Protein AF-A0A0Q6WAR6-F1 (afdb_monomer_lite)

pLDDT: mean 81.72, std 18.24, range [36.97, 97.69]

Radius of gyration: 19.64 Å; chains: 1; bounding box: 70×50×46 Å

Sequence (162 aa):
MLSAALGWSSAAVAQVQEPIAFIGHGAMFDEAGNLIQATPAFIEKAQIYYLENLSARLQPAQKRLFDTERARYLDTSKRPRDEGGQAGNKQDTLIINAALIDWLIKEIPLADAGDLQGKNNLIKAKLRYRVFPPEIGAPYAAPKELLNLLRYQSPPPDARKN

Foldseek 3Di:
DDDDDDDPPDPPPPPPAQLFPADDPLFTADPVRDTDDPALVSLVVNLVVLLVVLLVPDDPVVNVVLVVLVCLLPPCVLAPCPPVHPLLVSLLVSLSSLLSSVLSLVVDDDPCSVRSVVVSVSSNVCSLARSGDDGGRHGDDGDPSSVVSSVPSDPDPPPPDD

Structure (mmCIF, N/CA/C/O backbone):
data_AF-A0A0Q6WAR6-F1
#
_entry.id   AF-A0A0Q6WAR6-F1
#
loop_
_atom_site.group_PDB
_atom_site.id
_atom_site.type_symbol
_atom_site.label_atom_id
_atom_site.label_alt_id
_atom_site.label_comp_id
_atom_site.label_asym_id
_atom_site.label_entity_id
_atom_site.label_seq_id
_atom_site.pdbx_PDB_ins_code
_atom_site.Cartn_x
_atom_site.Cartn_y
_atom_site.Cartn_z
_atom_site.occupancy
_atom_site.B_iso_or_equiv
_atom_site.auth_seq_id
_atom_site.auth_comp_id
_atom_site.auth_asym_id
_atom_site.auth_atom_id
_atom_site.pdbx_PDB_model_num
ATOM 1 N N . MET A 1 1 ? -49.038 33.323 -16.711 1.00 39.25 1 MET A N 1
ATOM 2 C CA . MET A 1 1 ? -48.391 32.594 -15.601 1.00 39.25 1 MET A CA 1
ATOM 3 C C . MET A 1 1 ? -47.839 31.298 -16.175 1.00 39.25 1 MET A C 1
ATOM 5 O O . MET A 1 1 ? -48.629 30.421 -16.484 1.00 39.25 1 MET A O 1
ATOM 9 N N . LEU A 1 2 ? -46.531 31.220 -16.440 1.00 39.25 2 LEU A N 1
ATOM 10 C CA . LEU A 1 2 ? -45.870 29.988 -16.886 1.00 39.25 2 LEU A CA 1
ATOM 11 C C . LEU A 1 2 ? -44.948 29.505 -15.764 1.00 39.25 2 LEU A C 1
ATOM 13 O O . LEU A 1 2 ? -44.012 30.208 -15.391 1.00 39.25 2 LEU A O 1
ATOM 17 N N . SER A 1 3 ? -45.243 28.321 -15.233 1.00 43.88 3 SER A N 1
ATOM 18 C CA . SER A 1 3 ? -44.397 27.603 -14.282 1.00 43.88 3 SER A CA 1
ATOM 19 C C . SER A 1 3 ? -43.276 26.896 -15.039 1.00 43.88 3 SER A C 1
ATOM 21 O O . SER A 1 3 ? -43.540 26.022 -15.862 1.00 43.88 3 SER A O 1
ATOM 23 N N . ALA A 1 4 ? -42.027 27.259 -14.753 1.00 45.94 4 ALA A N 1
ATOM 24 C CA . ALA A 1 4 ? -40.860 26.494 -15.169 1.00 45.94 4 ALA A CA 1
ATOM 25 C C . ALA A 1 4 ? -40.580 25.413 -14.114 1.00 45.94 4 ALA A C 1
ATOM 27 O O . ALA A 1 4 ? -40.269 25.723 -12.964 1.00 45.94 4 ALA A O 1
ATOM 28 N N . ALA A 1 5 ? -40.719 24.146 -14.500 1.00 46.59 5 ALA A N 1
ATOM 29 C CA . ALA A 1 5 ? -40.288 23.015 -13.692 1.00 46.59 5 ALA A CA 1
ATOM 30 C C . ALA A 1 5 ? -38.756 22.920 -13.749 1.00 46.59 5 ALA A C 1
ATOM 32 O O . ALA A 1 5 ? -38.173 22.647 -14.797 1.00 46.59 5 ALA A O 1
ATOM 33 N N . LEU A 1 6 ? -38.108 23.173 -12.614 1.00 52.84 6 LEU A N 1
ATOM 34 C CA . LEU A 1 6 ? -36.689 22.912 -12.405 1.00 52.84 6 LEU A CA 1
ATOM 35 C C . LEU A 1 6 ? -36.480 21.395 -12.350 1.00 52.84 6 LEU A C 1
ATOM 37 O O . LEU A 1 6 ? -36.813 20.746 -11.361 1.00 52.84 6 LEU A O 1
ATOM 41 N N . GLY A 1 7 ? -35.943 20.830 -13.429 1.00 43.12 7 GLY A N 1
ATOM 42 C CA . GLY A 1 7 ? -35.425 19.468 -13.436 1.00 43.12 7 GLY A CA 1
ATOM 43 C C . GLY A 1 7 ? -34.142 19.407 -12.615 1.00 43.12 7 GLY A C 1
ATOM 44 O O . GLY A 1 7 ? -33.087 19.850 -13.068 1.00 43.12 7 GLY A O 1
ATOM 45 N N . TRP A 1 8 ? -34.219 18.863 -11.404 1.00 55.38 8 TRP A N 1
ATOM 46 C CA . TRP A 1 8 ? -33.030 18.476 -10.654 1.00 55.38 8 TRP A CA 1
ATOM 47 C C . TRP A 1 8 ? -32.371 17.288 -11.355 1.00 55.38 8 TRP A C 1
ATOM 49 O O . TRP A 1 8 ? -32.832 16.155 -11.262 1.00 55.38 8 TRP A O 1
ATOM 59 N N . SER A 1 9 ? -31.283 17.554 -12.077 1.00 48.22 9 SER A N 1
ATOM 60 C CA . SER A 1 9 ? -30.358 16.506 -12.497 1.00 48.22 9 SER A CA 1
ATOM 61 C C . SER A 1 9 ? -29.573 16.059 -11.267 1.00 48.22 9 SER A C 1
ATOM 63 O O . SER A 1 9 ? -28.637 16.732 -10.839 1.00 48.22 9 SER A O 1
ATOM 65 N N . SER A 1 10 ? -29.977 14.943 -10.665 1.00 53.84 10 SER A N 1
ATOM 66 C CA . SER A 1 10 ? -29.160 14.247 -9.676 1.00 53.84 10 SER A CA 1
ATOM 67 C C . SER A 1 10 ? -27.902 13.738 -10.377 1.00 53.84 10 SER A C 1
ATOM 69 O O . SER A 1 10 ? -27.958 12.783 -11.148 1.00 53.84 10 SER A O 1
ATOM 71 N N . ALA A 1 11 ? -26.763 14.388 -10.136 1.00 47.97 11 ALA A N 1
ATOM 72 C CA . ALA A 1 11 ? -25.468 13.833 -10.494 1.00 47.97 11 ALA A CA 1
ATOM 73 C C . ALA A 1 11 ? -25.308 12.507 -9.737 1.00 47.97 11 ALA A C 1
ATOM 75 O O . ALA A 1 11 ? -25.196 12.493 -8.511 1.00 47.97 11 ALA A O 1
ATOM 76 N N . ALA A 1 12 ? -25.361 11.391 -10.465 1.00 45.19 12 ALA A N 1
ATOM 77 C CA . ALA A 1 12 ? -25.032 10.086 -9.924 1.00 45.19 12 ALA A CA 1
ATOM 78 C C . ALA A 1 12 ? -23.585 10.141 -9.422 1.00 45.19 12 ALA A C 1
ATOM 80 O O . ALA A 1 12 ? -22.652 10.338 -10.200 1.00 45.19 12 ALA A O 1
ATOM 81 N N . VAL A 1 13 ? -23.405 10.014 -8.108 1.00 44.84 13 VAL A N 1
ATOM 82 C CA . VAL A 1 13 ? -22.090 9.796 -7.514 1.00 44.84 13 VAL A CA 1
ATOM 83 C C . VAL A 1 13 ? -21.594 8.479 -8.097 1.00 44.84 13 VAL A C 1
ATOM 85 O O . VAL A 1 13 ? -22.163 7.429 -7.800 1.00 44.84 13 VAL A O 1
ATOM 88 N N . ALA A 1 14 ? -20.599 8.535 -8.983 1.00 47.84 14 ALA A N 1
ATOM 89 C CA . ALA A 1 14 ? -19.946 7.338 -9.488 1.00 47.84 14 ALA A CA 1
ATOM 90 C C . ALA A 1 14 ? -19.463 6.543 -8.271 1.00 47.84 14 ALA A C 1
ATOM 92 O O . ALA A 1 14 ? -18.603 7.016 -7.526 1.00 47.84 14 ALA A O 1
ATOM 93 N N . GLN A 1 15 ? -20.069 5.380 -8.024 1.00 53.84 15 GLN A N 1
ATOM 94 C CA . GLN A 1 15 ? -19.563 4.464 -7.015 1.00 53.84 15 GLN A CA 1
ATOM 95 C C . GLN A 1 15 ? -18.127 4.148 -7.416 1.00 53.84 15 GLN A C 1
ATOM 97 O O . GLN A 1 15 ? -17.882 3.632 -8.506 1.00 53.84 15 GLN A O 1
ATOM 102 N N . VAL A 1 16 ? -17.171 4.557 -6.582 1.00 64.44 16 VAL A N 1
ATOM 103 C CA . VAL A 1 16 ? -15.761 4.277 -6.831 1.00 64.44 16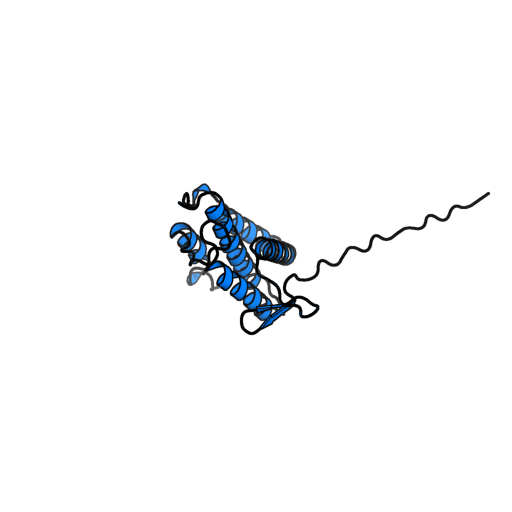 VAL A CA 1
ATOM 104 C C . VAL A 1 16 ? -15.600 2.771 -6.649 1.00 64.44 16 VAL A C 1
ATOM 106 O O . VAL A 1 16 ? -15.595 2.288 -5.522 1.00 64.44 16 VAL A O 1
ATOM 109 N N . GLN A 1 17 ? -15.577 2.040 -7.762 1.00 84.69 17 GLN A N 1
ATOM 1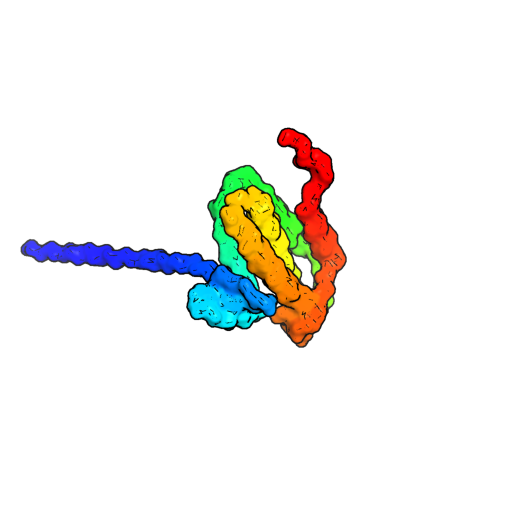10 C CA . GLN A 1 17 ? -15.416 0.587 -7.782 1.00 84.69 17 GLN A CA 1
ATOM 111 C C . GLN A 1 17 ? -14.042 0.189 -7.249 1.00 84.69 17 GLN A C 1
ATOM 113 O O . GLN A 1 17 ? -13.062 0.934 -7.381 1.00 84.69 17 GLN A O 1
ATOM 118 N N . GLU A 1 18 ? -13.977 -1.002 -6.655 1.00 91.50 18 GLU A N 1
ATOM 119 C CA . GLU A 1 18 ? -12.724 -1.549 -6.160 1.00 91.50 18 GLU A CA 1
ATOM 120 C C . GLU A 1 18 ? -11.752 -1.775 -7.334 1.00 91.50 18 GLU A C 1
ATOM 122 O O . GLU A 1 18 ? -12.115 -2.386 -8.338 1.00 91.50 18 GLU A O 1
ATOM 127 N N . PRO A 1 19 ? -10.497 -1.301 -7.244 1.00 94.81 19 PRO A N 1
ATOM 128 C CA . PRO A 1 19 ? -9.554 -1.344 -8.359 1.00 94.81 19 PRO A CA 1
ATOM 129 C C . PRO A 1 19 ? -9.065 -2.760 -8.688 1.00 94.81 19 PRO A C 1
ATOM 131 O O . PRO A 1 19 ? -8.548 -2.972 -9.780 1.00 94.81 19 PRO A O 1
ATOM 134 N N . ILE A 1 20 ? -9.169 -3.708 -7.751 1.00 96.88 20 ILE A N 1
ATOM 135 C CA . ILE A 1 20 ? -8.854 -5.126 -7.957 1.00 96.88 20 ILE A CA 1
ATOM 136 C C . ILE A 1 20 ? -10.051 -5.913 -7.437 1.00 96.88 20 ILE A C 1
ATOM 138 O O . ILE A 1 20 ? -10.221 -6.018 -6.228 1.00 96.88 20 ILE A O 1
ATOM 142 N N . ALA A 1 21 ? -10.854 -6.485 -8.327 1.00 95.25 21 ALA A N 1
ATOM 143 C CA . ALA A 1 21 ? -12.031 -7.245 -7.923 1.00 95.25 21 ALA A CA 1
ATOM 144 C C . ALA A 1 21 ? -11.626 -8.592 -7.311 1.00 95.25 21 ALA A C 1
ATOM 146 O O . ALA A 1 21 ? -12.095 -8.963 -6.238 1.00 95.25 21 ALA A O 1
ATOM 147 N N . PHE A 1 22 ? -10.697 -9.301 -7.956 1.00 94.69 22 PHE A N 1
ATOM 148 C CA . PHE A 1 22 ? -10.194 -10.587 -7.478 1.00 94.69 22 PHE A CA 1
ATOM 149 C C . PHE A 1 22 ? -8.757 -10.853 -7.937 1.00 94.69 22 PHE A C 1
ATOM 151 O O . PHE A 1 22 ? -8.216 -10.203 -8.838 1.00 94.69 22 PHE A O 1
ATOM 158 N N . ILE A 1 23 ? -8.125 -11.830 -7.288 1.00 96.81 23 ILE A N 1
ATOM 159 C CA . ILE A 1 23 ? -6.775 -12.297 -7.605 1.00 96.81 23 ILE A CA 1
ATOM 160 C C . ILE A 1 23 ? -6.776 -13.796 -7.908 1.00 96.81 23 ILE A C 1
ATOM 162 O O . ILE A 1 23 ? -7.553 -14.559 -7.340 1.00 96.81 23 ILE A O 1
ATOM 166 N N . GLY A 1 24 ? -5.870 -14.237 -8.778 1.00 92.62 24 GLY A N 1
ATOM 167 C CA . GLY A 1 24 ? -5.714 -15.654 -9.111 1.00 92.62 24 GLY A CA 1
ATOM 168 C C . GLY A 1 24 ? -4.390 -15.926 -9.814 1.00 92.62 24 GLY A C 1
ATOM 169 O O . GLY A 1 24 ? -3.963 -15.123 -10.635 1.00 92.62 24 GLY A O 1
ATOM 170 N N . HIS A 1 25 ? -3.706 -17.025 -9.477 1.00 90.62 25 HIS A N 1
ATOM 171 C CA . HIS A 1 25 ? -2.433 -17.442 -10.099 1.00 90.62 25 HIS A CA 1
ATOM 172 C C . HIS A 1 25 ? -1.353 -16.331 -10.198 1.00 90.62 25 HIS A C 1
ATOM 174 O O . HIS A 1 25 ? -0.552 -16.311 -11.128 1.00 90.62 25 HIS A O 1
ATOM 180 N N . GLY A 1 26 ? -1.321 -15.382 -9.250 1.00 91.19 26 GLY A N 1
ATOM 181 C CA . GLY A 1 26 ? -0.368 -14.256 -9.256 1.00 91.19 26 GLY A CA 1
ATOM 182 C C . GLY A 1 26 ? -0.747 -13.071 -10.163 1.00 91.19 26 GLY A C 1
ATOM 183 O O . GLY A 1 26 ? 0.081 -12.175 -10.394 1.00 91.19 26 GLY A O 1
ATOM 184 N N . ALA A 1 27 ? -1.987 -13.057 -10.649 1.00 95.25 27 ALA A N 1
ATOM 185 C CA . ALA A 1 27 ? -2.599 -12.007 -11.449 1.00 95.25 27 ALA A CA 1
ATOM 186 C C . ALA A 1 27 ? -3.705 -11.259 -10.683 1.00 95.25 27 ALA A C 1
ATOM 188 O O . ALA A 1 27 ? -4.280 -11.779 -9.724 1.00 95.25 27 ALA A O 1
ATOM 189 N N . MET A 1 28 ? -3.967 -10.027 -11.123 1.00 97.12 28 MET A N 1
ATOM 190 C CA . MET A 1 28 ? -5.035 -9.145 -10.645 1.00 97.12 28 MET A CA 1
ATOM 191 C C . MET A 1 28 ? -6.068 -8.994 -11.758 1.00 97.12 28 MET A C 1
ATOM 193 O O . MET A 1 28 ? -5.679 -8.899 -12.925 1.00 97.12 28 MET A O 1
ATOM 197 N N . PHE A 1 29 ? -7.346 -8.938 -11.398 1.00 96.56 29 PHE A N 1
ATOM 198 C CA . PHE A 1 29 ? -8.441 -8.799 -12.350 1.00 96.56 29 PHE A CA 1
ATOM 199 C C . PHE A 1 29 ? -9.406 -7.691 -11.927 1.00 96.56 29 PHE A C 1
ATOM 201 O O . PHE A 1 29 ? -9.582 -7.441 -10.731 1.00 96.56 29 PHE A O 1
ATOM 208 N N . ASP A 1 30 ? -9.998 -7.018 -12.911 1.00 95.38 30 ASP A N 1
ATOM 209 C CA . ASP A 1 30 ? -11.070 -6.042 -12.693 1.00 95.38 30 ASP A CA 1
ATOM 210 C C . ASP A 1 30 ? -12.442 -6.734 -12.558 1.00 95.38 30 ASP A C 1
ATOM 212 O O . ASP A 1 30 ? -12.551 -7.957 -12.669 1.00 95.38 30 ASP A O 1
ATO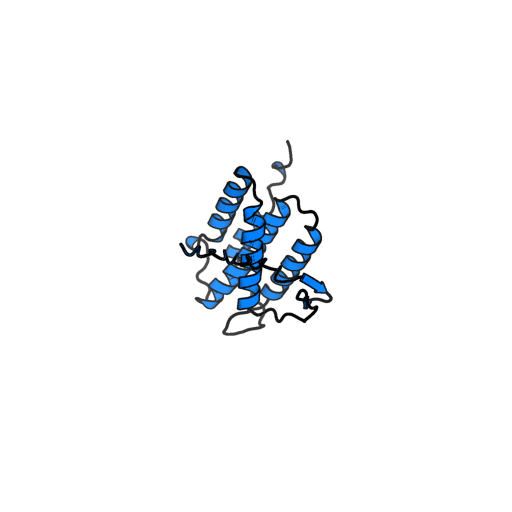M 216 N N . GLU A 1 31 ? -13.505 -5.963 -12.305 1.00 93.69 31 GLU A N 1
ATOM 217 C CA . GLU A 1 31 ? -14.871 -6.500 -12.160 1.00 93.69 31 GLU A CA 1
ATOM 218 C C . GLU A 1 31 ? -15.396 -7.178 -13.436 1.00 93.69 31 GLU A C 1
ATOM 220 O O . GLU A 1 31 ? -16.233 -8.076 -13.362 1.00 93.69 31 GLU A O 1
ATOM 225 N N . ALA A 1 32 ? -14.886 -6.788 -14.607 1.00 94.06 32 ALA A N 1
ATOM 226 C CA . ALA A 1 32 ? -15.224 -7.405 -15.887 1.00 94.06 32 ALA A CA 1
ATOM 227 C C . ALA A 1 32 ? -14.400 -8.678 -16.170 1.00 94.06 32 ALA A C 1
ATOM 229 O O . ALA A 1 32 ? -14.604 -9.333 -17.192 1.00 94.06 32 ALA A O 1
ATOM 230 N N . GLY A 1 33 ? -13.484 -9.048 -15.269 1.00 93.56 33 GLY A N 1
ATOM 231 C CA . GLY A 1 33 ? -12.612 -10.209 -15.392 1.00 93.56 33 GLY A CA 1
ATOM 232 C C . GLY A 1 33 ? -11.419 -10.005 -16.322 1.00 93.56 33 GLY A C 1
ATOM 233 O O . GLY A 1 33 ? -10.751 -10.977 -16.680 1.00 93.56 33 GLY A O 1
ATOM 234 N N . ASN A 1 34 ? -11.113 -8.765 -16.705 1.00 95.50 34 ASN A N 1
ATOM 235 C CA . ASN A 1 34 ? -9.930 -8.477 -17.503 1.00 95.50 34 ASN A CA 1
ATOM 236 C C . ASN A 1 34 ? -8.679 -8.518 -16.635 1.00 95.50 34 ASN A C 1
ATOM 238 O O . ASN A 1 34 ? -8.667 -8.062 -15.490 1.00 95.50 34 ASN A O 1
ATOM 242 N N . LEU A 1 35 ? -7.592 -9.019 -17.219 1.00 96.12 35 LEU A N 1
ATOM 243 C CA . LEU A 1 35 ? -6.285 -8.998 -16.584 1.00 96.12 35 LEU A CA 1
ATOM 244 C C . LEU A 1 35 ? -5.799 -7.554 -16.417 1.00 96.12 35 LEU A C 1
ATOM 246 O O . LEU A 1 35 ? -5.671 -6.810 -17.390 1.00 96.12 35 LEU A O 1
ATOM 250 N N . ILE A 1 36 ? -5.435 -7.190 -15.192 1.00 96.19 36 ILE A N 1
ATOM 251 C CA . ILE A 1 36 ? -4.857 -5.887 -14.882 1.00 96.19 36 ILE A CA 1
ATOM 252 C C . ILE A 1 36 ? -3.334 -5.947 -15.006 1.00 96.19 36 ILE A C 1
ATOM 254 O O . ILE A 1 36 ? -2.654 -6.739 -14.344 1.00 96.19 36 ILE A O 1
ATOM 258 N N . GLN A 1 37 ? -2.771 -5.026 -15.788 1.00 93.31 37 GLN A N 1
ATOM 259 C CA . GLN A 1 37 ? -1.335 -4.772 -15.778 1.00 93.31 37 GLN A CA 1
ATOM 260 C C . GLN A 1 37 ? -0.958 -3.932 -14.549 1.00 93.31 37 GLN A C 1
ATOM 262 O O . GLN A 1 37 ? -1.341 -2.767 -14.434 1.00 93.31 37 GLN A O 1
ATOM 267 N N . ALA A 1 38 ? -0.163 -4.507 -13.643 1.00 91.88 38 ALA A N 1
ATOM 268 C CA . ALA A 1 38 ? 0.289 -3.863 -12.406 1.00 91.88 38 ALA A CA 1
ATOM 269 C C . ALA A 1 38 ? 1.378 -2.798 -12.654 1.00 91.88 38 ALA A C 1
ATOM 271 O O . ALA A 1 38 ? 2.524 -2.936 -12.228 1.00 91.88 38 ALA A O 1
ATOM 272 N N . THR A 1 39 ? 1.027 -1.742 -13.385 1.00 94.12 39 THR A N 1
ATOM 273 C CA . THR A 1 39 ? 1.892 -0.577 -13.607 1.00 94.12 39 THR A CA 1
ATOM 274 C C . THR A 1 39 ? 2.068 0.225 -12.309 1.00 94.12 39 THR A C 1
ATOM 276 O O . THR A 1 39 ? 1.218 0.134 -11.420 1.00 94.12 39 THR A O 1
ATOM 279 N N . PRO A 1 40 ? 3.115 1.064 -12.181 1.00 92.50 40 PRO A N 1
ATOM 280 C CA . PRO A 1 40 ? 3.289 1.916 -11.002 1.00 92.50 40 PRO A CA 1
ATOM 281 C C . PRO A 1 40 ? 2.082 2.812 -10.736 1.00 92.50 40 PRO A C 1
ATOM 283 O O . PRO A 1 40 ? 1.618 2.896 -9.605 1.00 92.50 40 PRO A O 1
ATOM 286 N N . ALA A 1 41 ? 1.545 3.430 -11.793 1.00 93.69 41 ALA A N 1
ATOM 287 C CA . ALA A 1 41 ? 0.384 4.310 -11.704 1.00 93.69 41 ALA A CA 1
ATOM 288 C C . ALA A 1 41 ? -0.868 3.552 -11.245 1.00 93.69 41 ALA A C 1
ATOM 290 O O . ALA A 1 41 ? -1.642 4.061 -10.436 1.00 93.69 41 ALA A O 1
ATOM 291 N N . PHE A 1 42 ? -1.053 2.317 -11.725 1.00 95.88 42 PHE A N 1
ATOM 292 C CA . PHE A 1 42 ? -2.135 1.465 -11.247 1.00 95.88 42 PHE A CA 1
ATOM 293 C C . PHE A 1 42 ? -1.956 1.109 -9.767 1.00 95.88 42 PHE A C 1
ATOM 295 O O . PHE A 1 42 ? -2.893 1.278 -8.993 1.00 95.88 42 PHE A O 1
ATOM 302 N N . ILE A 1 43 ? -0.763 0.652 -9.365 1.00 97.06 43 ILE A N 1
ATOM 303 C CA . ILE A 1 43 ? -0.475 0.279 -7.972 1.00 97.06 43 ILE A CA 1
ATOM 304 C C . ILE A 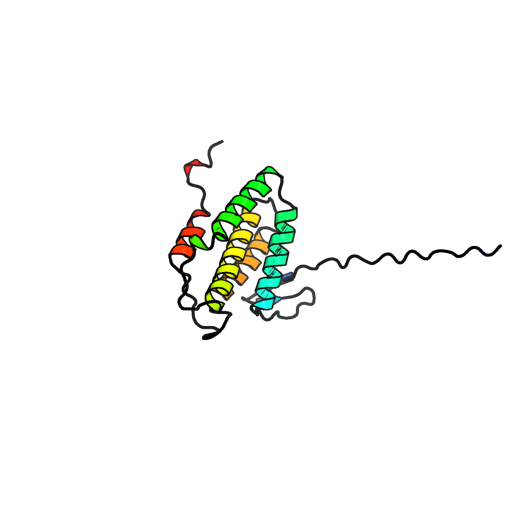1 43 ? -0.719 1.470 -7.042 1.00 97.06 43 ILE A C 1
ATOM 306 O O . ILE A 1 43 ? -1.393 1.316 -6.028 1.00 97.06 43 ILE A O 1
ATOM 310 N N . GLU A 1 44 ? -0.223 2.654 -7.402 1.00 96.44 44 GLU A N 1
ATOM 311 C CA . GLU A 1 44 ? -0.429 3.884 -6.637 1.00 96.44 44 GLU A CA 1
ATOM 312 C C . GLU A 1 44 ? -1.920 4.205 -6.485 1.00 96.44 44 GLU A C 1
ATOM 314 O O . GLU A 1 44 ? -2.405 4.366 -5.364 1.00 96.44 44 GLU A O 1
ATOM 319 N N . LYS A 1 45 ? -2.672 4.214 -7.593 1.00 95.94 45 LYS A N 1
ATOM 320 C CA . LYS A 1 45 ? -4.119 4.465 -7.576 1.00 95.94 45 LYS A CA 1
ATOM 321 C C . LYS A 1 45 ? -4.864 3.438 -6.721 1.00 95.94 45 LYS A C 1
ATOM 323 O O . LYS A 1 45 ? -5.747 3.811 -5.951 1.00 95.94 45 LYS A O 1
ATOM 328 N N . ALA A 1 46 ? -4.504 2.161 -6.835 1.00 97.25 46 ALA A N 1
ATOM 329 C CA . ALA A 1 46 ? -5.128 1.095 -6.065 1.00 97.25 46 ALA A CA 1
ATOM 330 C C . ALA A 1 46 ? -4.855 1.248 -4.564 1.00 97.25 46 ALA A C 1
ATOM 332 O O . ALA A 1 46 ? -5.761 1.129 -3.745 1.00 97.25 46 ALA A O 1
ATOM 333 N N . GLN A 1 47 ? -3.617 1.572 -4.193 1.00 97.69 47 GLN A N 1
ATOM 334 C CA . GLN A 1 47 ? -3.255 1.808 -2.801 1.00 97.69 47 GLN A CA 1
ATOM 335 C C . GLN A 1 47 ? -3.955 3.031 -2.213 1.00 97.69 47 GLN A C 1
ATOM 337 O O . GLN A 1 47 ? -4.425 2.953 -1.082 1.00 97.69 47 GLN A O 1
ATOM 342 N N . ILE A 1 48 ? -4.057 4.133 -2.964 1.00 96.75 48 ILE A N 1
ATOM 343 C CA . ILE A 1 48 ? -4.808 5.324 -2.539 1.00 96.75 48 ILE A CA 1
ATOM 344 C C . ILE A 1 48 ? -6.261 4.947 -2.259 1.00 96.75 48 ILE A C 1
ATOM 346 O O . ILE A 1 48 ? -6.751 5.232 -1.168 1.00 96.75 48 ILE A O 1
ATOM 350 N N . TYR A 1 49 ? -6.903 4.220 -3.181 1.00 96.69 49 TYR A N 1
ATOM 351 C CA . TYR A 1 49 ? -8.260 3.722 -2.976 1.00 96.69 49 TYR A CA 1
ATOM 352 C C . TYR A 1 49 ? -8.383 2.937 -1.662 1.00 96.69 49 TYR A C 1
ATOM 354 O O . TYR A 1 49 ? -9.250 3.251 -0.849 1.00 96.69 49 TYR A O 1
ATOM 362 N N . TYR A 1 50 ? -7.517 1.949 -1.412 1.00 96.50 50 TYR A N 1
ATOM 363 C CA . TYR A 1 50 ? -7.607 1.145 -0.189 1.00 96.50 50 TYR A CA 1
ATOM 364 C C . TYR A 1 50 ? -7.336 1.964 1.071 1.00 96.50 50 TYR A C 1
ATOM 366 O O . TYR A 1 50 ? -8.066 1.830 2.049 1.00 96.50 50 TYR A O 1
ATOM 374 N N . LEU A 1 51 ? -6.321 2.830 1.060 1.00 96.31 51 LEU A N 1
ATOM 375 C CA . LEU A 1 51 ? -5.996 3.688 2.198 1.00 96.31 51 LEU A CA 1
ATOM 376 C C . LEU A 1 51 ? -7.164 4.612 2.548 1.00 96.31 51 LEU A C 1
ATOM 378 O O . LEU A 1 51 ? -7.522 4.716 3.719 1.00 96.31 51 LEU A O 1
ATOM 382 N N . GLU A 1 52 ? -7.779 5.260 1.561 1.00 95.31 52 GLU A N 1
ATOM 383 C CA . GLU A 1 52 ? -8.920 6.155 1.771 1.00 95.31 52 GLU A CA 1
ATOM 384 C C . GLU A 1 52 ? -10.148 5.387 2.266 1.00 95.31 52 GLU A C 1
ATOM 386 O O . GLU A 1 52 ? -10.708 5.730 3.307 1.00 95.31 52 GLU A O 1
ATOM 391 N N . ASN A 1 53 ? -10.515 4.295 1.589 1.00 93.88 53 ASN A N 1
ATOM 392 C CA . ASN A 1 53 ? -11.699 3.511 1.942 1.00 93.88 53 ASN A CA 1
ATOM 393 C C . ASN A 1 53 ? -11.590 2.854 3.318 1.00 93.88 53 ASN A C 1
ATOM 395 O O . ASN A 1 53 ? -12.563 2.839 4.071 1.00 93.88 53 ASN A O 1
ATOM 399 N N . LEU A 1 54 ? -10.423 2.305 3.660 1.00 94.44 54 LEU A N 1
ATOM 400 C CA . LEU A 1 54 ? -10.212 1.668 4.955 1.00 94.44 54 LEU A CA 1
ATOM 401 C C . LEU A 1 54 ? -10.076 2.714 6.065 1.00 94.44 54 LEU A C 1
ATOM 403 O O . LEU A 1 54 ? -10.708 2.577 7.110 1.00 94.44 54 LEU A O 1
ATOM 407 N N . SER A 1 55 ? -9.318 3.795 5.846 1.00 94.19 55 SER A N 1
ATOM 408 C CA . SER A 1 55 ? -9.144 4.823 6.881 1.00 94.19 55 SER A CA 1
ATOM 409 C C . SER A 1 55 ? -10.431 5.594 7.191 1.00 94.19 55 SER A C 1
ATOM 411 O O . SER A 1 55 ? -10.608 6.030 8.328 1.00 94.19 55 SER A O 1
ATOM 413 N N . ALA A 1 56 ? -11.362 5.698 6.236 1.00 93.31 56 ALA A N 1
ATOM 414 C CA . ALA A 1 56 ? -12.690 6.272 6.455 1.00 93.31 56 ALA A CA 1
ATOM 415 C C . ALA A 1 56 ? -13.563 5.454 7.427 1.00 93.31 56 ALA A C 1
ATOM 417 O O . ALA A 1 56 ? -14.517 5.988 7.989 1.00 93.31 56 ALA A O 1
ATOM 418 N N . ARG A 1 57 ? -13.241 4.172 7.649 1.00 92.38 57 ARG A N 1
ATOM 419 C CA . ARG A 1 57 ? -13.971 3.271 8.559 1.00 92.38 57 ARG A CA 1
ATOM 420 C C . ARG A 1 57 ? -13.410 3.268 9.986 1.00 92.38 57 ARG A C 1
ATOM 422 O O . ARG A 1 57 ? -13.965 2.597 10.854 1.00 92.38 57 ARG A O 1
ATOM 429 N N . LEU A 1 58 ? -12.311 3.982 10.238 1.00 92.00 58 LEU A N 1
ATOM 430 C CA . LEU A 1 58 ? -11.659 4.011 11.546 1.00 92.00 58 LEU A CA 1
ATOM 431 C C . LEU A 1 58 ? -12.475 4.802 12.569 1.00 92.00 58 LEU A C 1
ATOM 433 O O . LEU A 1 58 ? -12.931 5.915 12.307 1.00 92.00 58 LEU A O 1
ATOM 437 N N . GLN A 1 59 ? -12.554 4.274 13.790 1.00 91.56 59 GLN A N 1
ATOM 438 C CA . GLN A 1 59 ? -13.028 5.042 14.938 1.00 91.56 59 GLN A CA 1
ATOM 439 C C . GLN A 1 59 ? -12.036 6.164 15.288 1.00 91.56 59 GLN A C 1
ATOM 441 O O . GLN A 1 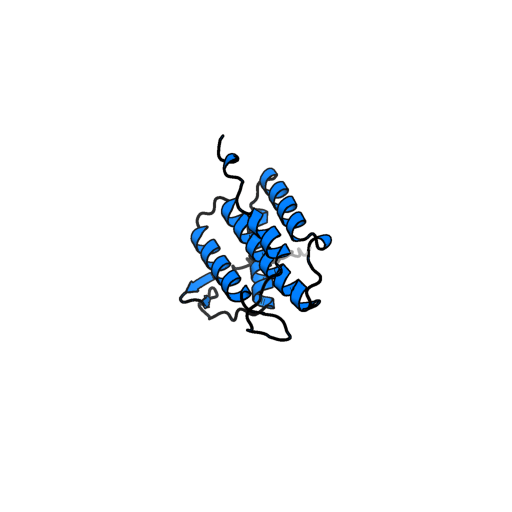59 ? -10.840 6.028 15.010 1.00 91.56 59 GLN A O 1
ATOM 446 N N . PRO A 1 60 ? -12.459 7.251 15.965 1.00 92.00 60 PRO A N 1
ATOM 447 C CA . PRO A 1 60 ? -11.582 8.389 16.259 1.00 92.00 60 PRO A CA 1
ATOM 448 C C . PRO A 1 60 ? -10.260 8.018 16.951 1.00 92.00 60 PRO A C 1
ATOM 450 O O . PRO A 1 60 ? -9.214 8.584 16.633 1.00 92.00 60 PRO A O 1
ATOM 453 N N . ALA A 1 61 ? -10.280 7.046 17.870 1.00 88.56 61 ALA A N 1
ATOM 454 C CA . ALA A 1 61 ? -9.071 6.554 18.532 1.00 88.56 61 ALA A CA 1
ATOM 455 C C . ALA A 1 61 ? -8.131 5.823 17.556 1.00 88.56 61 ALA A C 1
ATOM 457 O O . ALA A 1 61 ? -6.936 6.112 17.518 1.00 88.56 61 ALA A O 1
ATOM 458 N N . GLN A 1 62 ? -8.673 4.941 16.713 1.00 91.25 62 GLN A N 1
ATOM 459 C CA . GLN A 1 62 ? -7.901 4.214 15.702 1.00 91.25 62 GLN A CA 1
ATOM 460 C C . GLN A 1 62 ? -7.354 5.163 14.630 1.00 91.25 62 GLN A C 1
ATOM 462 O O . GLN A 1 62 ? -6.222 5.004 14.187 1.00 91.25 62 GLN A O 1
ATOM 467 N N . LYS A 1 63 ? -8.109 6.204 14.261 1.00 92.25 63 LYS A N 1
ATOM 468 C CA . LYS A 1 63 ? -7.666 7.231 13.312 1.00 92.25 63 LYS A CA 1
ATOM 469 C C . LYS A 1 63 ? -6.428 7.978 13.807 1.00 92.25 63 LYS A C 1
ATOM 471 O O . LYS A 1 63 ? -5.509 8.197 13.028 1.00 92.25 63 LYS A O 1
ATOM 476 N N . ARG A 1 64 ? -6.357 8.307 15.102 1.00 90.56 64 ARG A N 1
ATOM 477 C CA . ARG A 1 64 ? -5.163 8.931 15.707 1.00 90.56 64 ARG A CA 1
ATOM 478 C C . ARG A 1 64 ? -3.947 8.005 15.683 1.00 90.56 64 ARG A C 1
ATOM 480 O O . ARG A 1 64 ? -2.838 8.467 15.415 1.00 90.56 64 ARG A O 1
ATOM 487 N N . LEU A 1 65 ? -4.149 6.713 15.951 1.00 89.19 65 LEU A N 1
ATOM 488 C CA . LEU A 1 65 ? -3.086 5.710 15.841 1.00 89.19 65 LEU A CA 1
ATOM 489 C C . LEU A 1 65 ? -2.613 5.580 14.389 1.00 89.19 65 LEU A C 1
ATOM 491 O O . LEU A 1 65 ? -1.416 5.663 14.132 1.00 89.19 65 LEU A O 1
ATOM 495 N N . PHE A 1 66 ? -3.545 5.494 13.439 1.00 91.62 66 PHE A N 1
ATOM 496 C CA . PHE A 1 66 ? -3.241 5.456 12.012 1.00 91.62 66 PHE A CA 1
ATOM 497 C C . PHE A 1 66 ? -2.453 6.683 11.554 1.00 91.62 66 PHE A C 1
ATOM 499 O O . PHE A 1 66 ? -1.454 6.545 10.856 1.00 91.62 66 PHE A O 1
ATOM 506 N N . ASP A 1 67 ? -2.864 7.884 11.962 1.00 91.06 67 ASP A N 1
ATOM 507 C CA . ASP A 1 67 ? -2.176 9.121 11.590 1.00 91.06 67 ASP A CA 1
ATOM 508 C C . ASP A 1 67 ? -0.762 9.180 12.179 1.00 91.06 67 ASP A C 1
ATOM 510 O O . ASP A 1 67 ? 0.162 9.644 11.514 1.00 91.06 67 ASP A O 1
ATOM 514 N N . THR A 1 68 ? -0.576 8.645 13.388 1.00 89.88 68 THR A N 1
ATOM 515 C CA . THR A 1 68 ? 0.736 8.520 14.037 1.00 89.88 68 THR A CA 1
ATOM 516 C C . THR A 1 68 ? 1.640 7.553 13.271 1.00 89.88 68 THR A C 1
ATOM 518 O O . THR A 1 68 ? 2.790 7.875 12.974 1.00 89.88 68 THR A O 1
ATOM 521 N N . GLU A 1 69 ? 1.117 6.386 12.901 1.00 87.69 69 GLU A N 1
ATOM 522 C CA . GLU A 1 69 ? 1.819 5.371 12.111 1.00 87.69 69 GLU A CA 1
ATOM 523 C C . GLU A 1 69 ? 2.169 5.880 10.707 1.00 87.69 69 GLU A C 1
ATOM 525 O O . GLU A 1 69 ? 3.314 5.782 10.259 1.00 87.69 69 GLU A O 1
ATOM 530 N N . ARG A 1 70 ? 1.212 6.530 10.040 1.00 89.81 70 ARG A N 1
ATOM 531 C CA . ARG A 1 70 ? 1.409 7.182 8.745 1.00 89.81 70 ARG A CA 1
ATOM 532 C C . ARG A 1 70 ? 2.467 8.274 8.827 1.00 89.81 70 ARG A C 1
ATOM 534 O O . ARG A 1 70 ? 3.359 8.297 7.984 1.00 89.81 70 ARG A O 1
ATOM 541 N N . ALA A 1 71 ? 2.412 9.149 9.830 1.00 88.00 71 ALA A N 1
ATOM 542 C CA . ALA A 1 71 ? 3.422 10.184 10.032 1.00 88.00 71 ALA A CA 1
ATOM 543 C C . ALA A 1 71 ? 4.807 9.573 10.285 1.00 88.00 71 ALA A C 1
ATOM 545 O O . ALA A 1 71 ? 5.785 10.015 9.688 1.00 88.00 71 ALA A O 1
ATOM 546 N N . ARG A 1 72 ? 4.891 8.505 11.091 1.00 84.38 72 ARG A N 1
ATOM 547 C CA . ARG A 1 72 ? 6.140 7.777 11.347 1.00 84.38 72 ARG A CA 1
ATOM 548 C C . ARG A 1 72 ? 6.759 7.231 10.061 1.00 84.38 72 ARG A C 1
ATOM 550 O O . ARG A 1 72 ? 7.973 7.310 9.905 1.00 84.38 72 ARG A O 1
ATOM 557 N N . TYR A 1 73 ? 5.950 6.693 9.147 1.00 81.50 73 TYR A N 1
ATOM 558 C CA . TYR A 1 73 ? 6.442 6.165 7.871 1.00 81.50 73 TYR A CA 1
ATOM 559 C C . TYR A 1 73 ? 6.742 7.234 6.820 1.00 81.50 73 TYR A C 1
ATOM 561 O O . TYR A 1 73 ? 7.638 7.075 5.984 1.00 81.50 73 TYR A O 1
ATOM 569 N N . LEU A 1 74 ? 5.985 8.327 6.832 1.00 80.38 74 LEU A N 1
ATOM 570 C CA . LEU A 1 74 ? 6.168 9.440 5.906 1.00 80.38 74 LEU A CA 1
ATOM 571 C C . LEU A 1 74 ? 7.237 10.441 6.352 1.00 80.38 74 LEU A C 1
ATOM 573 O O . LEU A 1 74 ? 7.590 11.313 5.566 1.00 80.38 74 LEU A O 1
ATOM 577 N N . ASP A 1 75 ? 7.793 10.286 7.552 1.00 79.12 75 ASP A N 1
ATOM 578 C CA . ASP A 1 75 ? 8.927 11.065 8.038 1.00 79.12 75 ASP A CA 1
ATOM 579 C C . ASP A 1 75 ? 10.171 10.829 7.163 1.00 79.12 75 ASP A C 1
ATOM 581 O O . ASP A 1 75 ? 10.949 9.888 7.347 1.00 79.12 75 ASP A O 1
ATOM 585 N N . THR A 1 76 ? 10.354 11.706 6.175 1.00 67.12 76 THR A N 1
ATOM 586 C CA . THR A 1 76 ? 11.450 11.638 5.205 1.00 67.12 76 THR A CA 1
ATOM 587 C C . THR A 1 76 ? 12.812 11.906 5.832 1.00 67.12 76 THR A C 1
ATOM 589 O O . THR A 1 76 ? 13.816 11.571 5.215 1.00 67.12 76 THR A O 1
ATOM 592 N N . SER A 1 77 ? 12.877 12.471 7.047 1.00 65.56 77 SER A N 1
ATOM 593 C CA . SER A 1 77 ? 14.150 12.660 7.761 1.00 65.56 77 SER A CA 1
ATOM 594 C C . SER A 1 77 ? 14.790 11.331 8.174 1.00 65.56 77 SER A C 1
ATOM 596 O O . SER A 1 77 ? 16.003 11.251 8.348 1.00 65.56 77 SER A O 1
ATOM 598 N N . LYS A 1 78 ? 13.975 10.275 8.277 1.00 64.12 78 LYS A N 1
ATOM 599 C CA . LYS A 1 78 ? 14.392 8.906 8.605 1.00 64.12 78 LYS A CA 1
ATOM 600 C C . LYS A 1 78 ? 14.575 8.028 7.372 1.00 64.12 78 LYS A C 1
ATOM 602 O O . LYS A 1 78 ? 14.931 6.859 7.506 1.00 64.12 78 LYS A O 1
ATOM 607 N N . ARG A 1 79 ? 14.311 8.567 6.178 1.00 65.25 79 ARG A N 1
ATOM 608 C CA . ARG A 1 79 ? 14.537 7.861 4.919 1.00 65.25 79 ARG A CA 1
ATOM 609 C C . ARG A 1 79 ? 15.972 8.120 4.461 1.00 65.25 79 ARG A C 1
ATOM 611 O O . ARG A 1 79 ? 16.387 9.280 4.421 1.00 65.25 79 ARG A O 1
ATOM 618 N N . PRO A 1 80 ? 16.736 7.083 4.099 1.00 55.56 80 PRO A N 1
ATOM 619 C CA . PRO A 1 80 ? 18.018 7.273 3.439 1.00 55.56 80 PRO A CA 1
ATOM 620 C C . PRO A 1 80 ? 17.811 8.078 2.159 1.00 55.56 80 PRO A C 1
ATOM 622 O O . PRO A 1 80 ? 16.782 7.941 1.496 1.00 55.56 80 PRO A O 1
ATOM 625 N N . ARG A 1 81 ? 18.799 8.888 1.772 1.00 57.22 81 ARG A N 1
ATOM 626 C CA . ARG A 1 81 ? 18.893 9.304 0.371 1.00 57.22 81 ARG A CA 1
ATOM 627 C C . ARG A 1 81 ? 19.199 8.039 -0.426 1.00 57.22 81 ARG A C 1
ATOM 629 O O . ARG A 1 81 ? 20.342 7.599 -0.414 1.00 57.22 81 ARG A O 1
ATOM 636 N N . ASP A 1 82 ? 18.183 7.432 -1.036 1.00 56.47 82 ASP A N 1
ATOM 637 C CA . ASP A 1 82 ? 18.405 6.330 -1.970 1.00 56.47 82 ASP A CA 1
ATOM 638 C C . ASP A 1 82 ? 19.336 6.812 -3.096 1.00 56.47 82 ASP A C 1
ATOM 640 O O . ASP A 1 82 ? 19.179 7.917 -3.628 1.00 56.47 82 ASP A O 1
ATOM 644 N N . GLU A 1 83 ? 20.292 5.967 -3.474 1.00 55.47 83 GLU A N 1
ATOM 645 C CA . GLU A 1 83 ? 21.137 6.143 -4.657 1.00 55.47 83 GLU A CA 1
ATOM 646 C C . GLU A 1 83 ? 20.282 6.212 -5.940 1.00 55.47 83 GLU A C 1
ATOM 648 O O . GLU A 1 83 ? 20.675 6.838 -6.921 1.00 55.47 83 GLU A O 1
ATOM 653 N N . GLY A 1 84 ? 19.063 5.651 -5.913 1.00 59.84 84 GLY A N 1
ATOM 654 C CA . GLY A 1 84 ? 18.049 5.746 -6.970 1.00 59.84 84 GLY A CA 1
ATOM 655 C C . GLY A 1 84 ? 17.324 7.098 -7.093 1.00 59.84 84 GLY A C 1
ATOM 656 O O . GLY A 1 84 ? 16.428 7.241 -7.935 1.00 59.84 84 GLY A O 1
ATOM 657 N N . GLY A 1 85 ? 17.660 8.095 -6.267 1.00 73.31 85 GLY A N 1
ATOM 658 C CA . GLY A 1 85 ? 17.110 9.449 -6.349 1.00 73.31 85 GLY A CA 1
ATOM 659 C C . GLY A 1 85 ? 15.581 9.503 -6.217 1.00 73.31 85 GLY A C 1
ATOM 660 O O . GLY A 1 85 ? 14.971 8.847 -5.374 1.00 73.31 85 GLY A O 1
ATOM 661 N N . GLN A 1 86 ? 14.920 10.307 -7.056 1.00 77.62 86 GLN A N 1
ATOM 662 C CA . GLN A 1 86 ? 13.464 10.496 -6.986 1.00 77.62 86 GLN A CA 1
ATOM 663 C C . GLN A 1 86 ? 12.670 9.211 -7.286 1.00 77.62 86 GLN A C 1
ATOM 665 O O . GLN A 1 86 ? 11.584 9.026 -6.738 1.00 77.62 86 GLN A O 1
ATOM 670 N N . ALA A 1 87 ? 13.184 8.332 -8.151 1.00 76.81 87 ALA A N 1
ATOM 671 C CA . ALA A 1 87 ? 12.514 7.081 -8.508 1.00 76.81 87 ALA A CA 1
ATOM 672 C C . ALA A 1 87 ? 12.507 6.085 -7.336 1.00 76.81 87 ALA A C 1
ATOM 674 O O . ALA A 1 87 ? 11.472 5.480 -7.053 1.00 76.81 87 ALA A O 1
ATOM 675 N N . GLY A 1 88 ? 13.621 6.004 -6.607 1.00 78.19 88 GLY A N 1
ATOM 676 C CA . GLY A 1 88 ? 13.732 5.285 -5.338 1.00 78.19 88 GLY A CA 1
ATOM 677 C C . GLY A 1 88 ? 12.688 5.705 -4.312 1.00 78.19 88 GLY A C 1
ATOM 678 O O . GLY A 1 88 ? 11.893 4.898 -3.834 1.00 78.19 88 GLY A O 1
ATOM 679 N N . ASN A 1 89 ? 12.585 7.016 -4.085 1.00 84.12 89 ASN A N 1
ATOM 680 C CA . ASN A 1 89 ? 11.614 7.585 -3.148 1.00 84.12 89 ASN A CA 1
ATOM 681 C C . ASN A 1 89 ? 10.156 7.234 -3.496 1.00 84.12 89 ASN A C 1
ATOM 683 O O . ASN A 1 89 ? 9.317 7.084 -2.599 1.00 84.12 89 ASN A O 1
ATOM 687 N N . LYS A 1 90 ? 9.833 7.109 -4.791 1.00 89.38 90 LYS A N 1
ATOM 688 C CA . LYS A 1 90 ? 8.504 6.672 -5.241 1.00 89.38 90 LYS A CA 1
ATOM 689 C C . LYS A 1 90 ? 8.279 5.189 -4.946 1.00 89.38 90 LYS A C 1
ATOM 691 O O . LYS A 1 90 ? 7.236 4.854 -4.392 1.00 89.38 90 LYS A O 1
ATOM 696 N N . GLN A 1 91 ? 9.252 4.322 -5.240 1.00 91.12 91 GLN A N 1
ATOM 697 C CA . GLN A 1 91 ? 9.185 2.894 -4.901 1.00 91.12 91 GLN A CA 1
ATOM 698 C C . GLN A 1 91 ? 8.978 2.688 -3.392 1.00 91.12 91 GLN A C 1
ATOM 700 O O . GLN A 1 91 ? 8.070 1.961 -2.989 1.00 91.12 91 GLN A O 1
ATOM 705 N N . ASP A 1 92 ? 9.761 3.379 -2.561 1.00 89.44 92 ASP A N 1
ATOM 706 C CA . ASP A 1 92 ? 9.652 3.321 -1.100 1.00 89.44 92 ASP A CA 1
ATOM 707 C C . ASP A 1 92 ? 8.275 3.759 -0.608 1.00 89.44 92 ASP A C 1
ATOM 709 O O . ASP A 1 92 ? 7.698 3.144 0.288 1.00 89.44 92 ASP A O 1
ATOM 713 N N . THR A 1 93 ? 7.711 4.800 -1.221 1.00 91.25 93 THR A N 1
ATOM 714 C CA . THR A 1 93 ? 6.369 5.280 -0.878 1.00 91.25 93 THR A CA 1
ATOM 715 C C . THR A 1 93 ? 5.303 4.225 -1.182 1.00 91.25 93 THR A C 1
ATOM 717 O O . THR A 1 93 ? 4.432 3.999 -0.343 1.00 91.25 93 THR A O 1
ATOM 720 N N . LEU A 1 94 ? 5.396 3.506 -2.308 1.00 94.75 94 LEU A N 1
ATOM 721 C CA . LEU A 1 94 ? 4.478 2.396 -2.598 1.00 94.75 94 LEU A CA 1
ATOM 722 C C . LEU A 1 94 ? 4.635 1.244 -1.593 1.00 94.75 94 LEU A C 1
ATOM 724 O O . LEU A 1 94 ? 3.645 0.636 -1.185 1.00 94.75 94 LEU A O 1
ATOM 728 N N . ILE A 1 95 ? 5.858 0.948 -1.149 1.00 93.38 95 ILE A N 1
ATOM 729 C CA . ILE A 1 95 ? 6.105 -0.080 -0.126 1.00 93.38 95 ILE A CA 1
ATOM 730 C C . ILE A 1 95 ? 5.481 0.331 1.214 1.00 93.38 95 ILE A C 1
ATOM 732 O O . ILE A 1 95 ? 4.819 -0.475 1.869 1.00 93.38 95 ILE A O 1
ATOM 736 N N . ILE A 1 96 ? 5.642 1.596 1.601 1.00 92.88 96 ILE A N 1
ATOM 737 C CA . ILE A 1 96 ? 5.052 2.160 2.819 1.00 92.88 96 ILE A CA 1
ATOM 738 C C . ILE A 1 96 ? 3.527 2.114 2.769 1.00 92.88 96 ILE A C 1
ATOM 740 O O . ILE A 1 96 ? 2.898 1.704 3.742 1.00 92.88 96 ILE A O 1
ATOM 744 N N . ASN A 1 97 ? 2.928 2.487 1.639 1.00 95.81 97 ASN A N 1
ATOM 745 C CA . ASN A 1 97 ? 1.482 2.425 1.460 1.00 95.81 97 ASN A CA 1
ATOM 746 C C . ASN A 1 97 ? 0.956 0.995 1.634 1.00 95.81 97 ASN A C 1
ATOM 748 O O . ASN A 1 97 ? -0.031 0.794 2.336 1.00 95.81 97 ASN A O 1
ATOM 752 N N . ALA A 1 98 ? 1.643 -0.007 1.073 1.00 96.31 98 ALA A N 1
ATOM 753 C CA . ALA A 1 98 ? 1.274 -1.408 1.274 1.00 96.31 98 ALA A CA 1
ATOM 754 C C . ALA A 1 98 ? 1.344 -1.816 2.756 1.00 96.31 98 ALA A C 1
ATOM 756 O O . ALA A 1 98 ? 0.477 -2.538 3.246 1.00 96.31 98 ALA A O 1
ATOM 757 N N . ALA A 1 99 ? 2.341 -1.327 3.492 1.00 94.06 99 ALA A N 1
ATOM 758 C CA . ALA A 1 99 ? 2.464 -1.590 4.920 1.00 94.06 99 ALA A CA 1
ATOM 759 C C . ALA A 1 99 ? 1.372 -0.884 5.749 1.00 94.06 99 ALA A C 1
ATOM 761 O O . ALA A 1 99 ? 0.878 -1.445 6.726 1.00 94.06 99 ALA A O 1
ATOM 762 N N . LEU A 1 100 ? 0.955 0.325 5.364 1.00 95.00 100 LEU A N 1
ATOM 763 C CA . LEU A 1 100 ? -0.182 1.018 5.983 1.00 95.00 100 LEU A CA 1
ATOM 764 C C . LEU A 1 100 ? -1.504 0.291 5.727 1.00 95.00 100 LEU A C 1
ATOM 766 O O . LEU A 1 100 ? -2.338 0.218 6.624 1.00 95.00 100 LEU A O 1
ATOM 770 N N . ILE A 1 101 ? -1.680 -0.290 4.539 1.00 96.00 101 ILE A N 1
ATOM 771 C CA . ILE A 1 101 ? -2.838 -1.137 4.231 1.00 96.00 101 ILE A CA 1
ATOM 772 C C . ILE A 1 101 ? -2.832 -2.396 5.111 1.00 96.00 101 ILE A C 1
ATOM 774 O O . ILE A 1 101 ? -3.865 -2.722 5.684 1.00 96.00 101 ILE A O 1
ATOM 778 N N . ASP A 1 102 ? -1.681 -3.058 5.305 1.00 95.06 102 ASP A N 1
ATOM 779 C CA . ASP A 1 102 ? -1.573 -4.189 6.248 1.00 95.06 102 ASP A CA 1
ATOM 780 C C . ASP A 1 102 ? -1.969 -3.782 7.676 1.00 95.06 102 ASP A C 1
ATOM 782 O O . ASP A 1 102 ? -2.618 -4.553 8.380 1.00 95.06 102 ASP A O 1
ATOM 786 N N . TRP A 1 103 ? -1.574 -2.585 8.120 1.00 93.56 103 TRP A N 1
ATOM 787 C CA . TRP A 1 103 ? -1.973 -2.062 9.427 1.00 93.56 103 TRP A CA 1
ATOM 788 C C . TRP A 1 103 ? -3.493 -1.869 9.503 1.00 93.56 103 TRP A C 1
ATOM 790 O O . TRP A 1 103 ? -4.128 -2.363 10.429 1.00 93.56 103 TRP A O 1
ATOM 800 N N . LEU A 1 104 ? -4.095 -1.235 8.492 1.00 94.25 104 LEU A N 1
ATOM 801 C CA . LEU A 1 104 ? -5.542 -0.996 8.442 1.00 94.25 104 LEU A CA 1
ATOM 802 C C . LEU A 1 104 ? -6.351 -2.298 8.439 1.00 94.25 104 LEU A C 1
ATOM 804 O O . LEU A 1 104 ? -7.348 -2.392 9.149 1.00 94.25 104 LEU A O 1
ATOM 808 N N . ILE A 1 105 ? -5.910 -3.309 7.684 1.00 94.12 105 ILE A N 1
ATOM 809 C CA . ILE A 1 105 ? -6.560 -4.628 7.636 1.00 94.12 105 ILE A CA 1
ATOM 810 C C . ILE A 1 105 ? -6.528 -5.316 9.010 1.00 94.12 105 ILE A C 1
ATOM 812 O O . ILE A 1 105 ? -7.476 -6.011 9.363 1.00 94.12 105 ILE A O 1
ATOM 816 N N . LYS A 1 106 ? -5.457 -5.133 9.794 1.00 91.38 106 LYS A N 1
ATOM 817 C CA . LYS A 1 106 ? -5.331 -5.727 11.137 1.00 91.38 106 LYS A CA 1
ATOM 818 C C . LYS A 1 106 ? -6.187 -5.022 12.185 1.00 91.38 106 LYS A C 1
ATOM 820 O O . LYS A 1 106 ? -6.700 -5.676 13.086 1.00 91.38 106 LYS A O 1
ATOM 825 N N . GLU A 1 107 ? -6.296 -3.701 12.093 1.00 89.38 107 GLU A N 1
ATOM 826 C CA . GLU A 1 107 ? -6.950 -2.873 13.112 1.00 89.38 107 GLU A CA 1
ATOM 827 C C . GLU A 1 107 ? -8.464 -2.763 12.924 1.00 89.38 107 GLU A C 1
ATOM 829 O O . GLU A 1 107 ? -9.192 -2.466 13.873 1.00 89.38 107 GLU A O 1
ATOM 834 N N . ILE A 1 108 ? -8.958 -2.991 11.706 1.00 87.06 108 ILE A N 1
ATOM 835 C CA . ILE A 1 108 ? -10.383 -2.918 11.392 1.00 87.06 108 ILE A CA 1
ATOM 836 C C . ILE A 1 108 ? -10.943 -4.343 11.296 1.00 87.06 108 ILE A C 1
ATOM 838 O O . ILE A 1 108 ? -10.432 -5.145 10.516 1.00 87.06 108 ILE A O 1
ATOM 842 N N . PRO A 1 109 ? -12.027 -4.678 12.019 1.00 81.81 109 PRO A N 1
ATOM 843 C CA . PRO A 1 109 ? -12.734 -5.930 11.796 1.00 81.81 109 PRO A CA 1
ATOM 844 C C . PRO A 1 109 ? -13.430 -5.879 10.428 1.00 81.81 109 PRO A C 1
ATOM 846 O O . PRO A 1 109 ? -14.416 -5.166 10.243 1.00 81.81 109 PRO A O 1
ATOM 849 N N . LEU A 1 110 ? -12.897 -6.622 9.460 1.00 86.50 110 LEU A N 1
ATOM 850 C CA . LEU A 1 110 ? -13.399 -6.692 8.087 1.00 86.50 110 LEU A CA 1
ATOM 851 C C . LEU A 1 110 ? -13.888 -8.111 7.789 1.00 86.50 110 LEU A C 1
ATOM 853 O O . LEU A 1 110 ? -13.179 -9.083 8.051 1.00 86.50 110 LEU A O 1
ATOM 857 N N . ALA A 1 111 ? -15.088 -8.237 7.220 1.00 87.19 111 ALA A N 1
ATOM 858 C CA . ALA A 1 111 ? -15.640 -9.534 6.817 1.00 87.19 111 ALA A CA 1
ATOM 859 C C . ALA A 1 111 ? -14.798 -10.204 5.712 1.00 87.19 111 ALA A C 1
ATOM 861 O O . ALA A 1 111 ? -14.694 -11.425 5.647 1.00 87.19 111 ALA A O 1
ATOM 862 N N . ASP A 1 112 ? -14.163 -9.387 4.879 1.00 88.81 112 ASP A N 1
ATOM 863 C CA . ASP A 1 112 ? -13.342 -9.725 3.720 1.00 88.81 112 ASP A CA 1
ATOM 864 C C . ASP A 1 112 ? -11.833 -9.538 3.980 1.00 88.81 112 ASP A C 1
ATOM 866 O O . ASP A 1 112 ? -11.040 -9.473 3.040 1.00 88.81 112 ASP A O 1
ATOM 870 N N . ALA A 1 113 ? -11.400 -9.496 5.250 1.00 91.12 113 ALA A N 1
ATOM 871 C CA . ALA A 1 113 ? -10.000 -9.255 5.624 1.00 91.12 113 ALA A CA 1
ATOM 872 C C . ALA A 1 113 ? -9.005 -10.172 4.887 1.00 91.12 113 ALA A C 1
ATOM 874 O O . ALA A 1 113 ? -7.928 -9.731 4.492 1.00 91.12 113 ALA A O 1
ATOM 875 N N . GLY A 1 114 ? -9.365 -11.446 4.684 1.00 92.62 114 GLY A N 1
ATOM 876 C CA . GLY A 1 114 ? -8.521 -12.418 3.985 1.00 92.62 114 GLY A CA 1
ATOM 877 C C . GLY A 1 114 ? -8.318 -12.101 2.501 1.00 92.62 114 GLY A C 1
ATOM 878 O O . GLY A 1 114 ? -7.200 -12.225 2.001 1.00 92.62 114 GLY A O 1
ATOM 879 N N . ASP A 1 115 ? -9.369 -11.651 1.814 1.00 94.50 115 ASP A N 1
ATOM 880 C CA . ASP A 1 115 ? -9.303 -11.269 0.400 1.00 94.50 115 ASP A CA 1
ATOM 881 C C . ASP A 1 115 ? -8.472 -9.991 0.217 1.00 94.50 115 ASP A C 1
ATOM 883 O O . ASP A 1 115 ? -7.499 -9.977 -0.544 1.00 94.50 115 ASP A O 1
ATOM 887 N N . LEU A 1 116 ? -8.748 -8.960 1.023 1.00 95.75 116 LEU A N 1
ATOM 888 C CA . LEU A 1 116 ? -7.960 -7.724 1.042 1.00 95.75 116 LEU A CA 1
ATOM 889 C C . LEU A 1 116 ? -6.487 -7.983 1.381 1.00 95.75 116 LEU A C 1
ATOM 891 O O . LEU A 1 116 ? -5.587 -7.426 0.743 1.00 95.75 116 LEU A O 1
ATOM 895 N N . GLN A 1 117 ? -6.212 -8.873 2.338 1.00 96.19 117 GLN A N 1
ATOM 896 C CA . GLN A 1 117 ? -4.847 -9.279 2.664 1.00 96.19 117 GLN A CA 1
ATOM 897 C C . GLN A 1 117 ? -4.177 -9.980 1.476 1.00 96.19 117 GLN A C 1
ATOM 899 O O . GLN A 1 117 ? -2.998 -9.735 1.210 1.00 96.19 117 GLN A O 1
ATOM 904 N N . GLY A 1 118 ? -4.908 -10.823 0.742 1.00 96.12 118 GLY A N 1
ATOM 905 C CA . GLY A 1 118 ? -4.449 -11.451 -0.495 1.00 96.12 118 GLY A CA 1
ATOM 906 C C . GLY A 1 118 ? -4.076 -10.422 -1.564 1.00 96.12 118 GLY A C 1
ATOM 907 O O . GLY A 1 118 ? -2.959 -10.455 -2.090 1.00 96.12 118 GLY A O 1
ATOM 908 N N . LYS A 1 119 ? -4.969 -9.462 -1.833 1.00 97.50 119 LYS A N 1
ATOM 909 C CA . LYS A 1 119 ? -4.750 -8.354 -2.779 1.00 97.50 119 LYS A CA 1
ATOM 910 C C . LYS A 1 119 ? -3.509 -7.537 -2.401 1.00 97.50 119 LYS A C 1
ATOM 912 O O . LYS A 1 119 ? -2.618 -7.345 -3.234 1.00 97.50 119 LYS A O 1
ATOM 917 N N . ASN A 1 120 ? -3.377 -7.140 -1.133 1.00 97.69 120 ASN A N 1
ATOM 918 C CA . ASN A 1 120 ? -2.213 -6.385 -0.661 1.00 97.69 120 ASN A CA 1
ATOM 919 C C . ASN A 1 120 ? -0.914 -7.214 -0.690 1.00 97.69 120 ASN A C 1
ATOM 921 O O . ASN A 1 120 ? 0.155 -6.700 -1.022 1.00 97.69 120 ASN A O 1
ATOM 925 N N . ASN A 1 121 ? -0.979 -8.520 -0.407 1.00 96.69 121 ASN A N 1
ATOM 926 C CA . ASN A 1 121 ? 0.165 -9.426 -0.546 1.00 96.69 121 ASN A CA 1
ATOM 927 C C . ASN A 1 121 ? 0.657 -9.511 -1.991 1.00 96.69 121 ASN A C 1
ATOM 929 O O . ASN A 1 121 ? 1.869 -9.495 -2.223 1.00 96.69 121 ASN A O 1
ATOM 933 N N . LEU A 1 122 ? -0.258 -9.550 -2.961 1.00 96.81 122 LEU A N 1
ATOM 934 C CA . LEU A 1 122 ? 0.114 -9.547 -4.368 1.00 96.81 122 LEU A CA 1
ATOM 935 C C . LEU A 1 122 ? 0.746 -8.211 -4.784 1.00 96.81 122 LEU A C 1
ATOM 937 O O . LEU A 1 122 ? 1.761 -8.225 -5.479 1.00 96.81 122 LEU A O 1
ATOM 941 N N . ILE A 1 123 ? 0.225 -7.072 -4.309 1.00 97.25 123 ILE A N 1
ATOM 942 C CA . ILE A 1 123 ? 0.858 -5.756 -4.510 1.00 97.25 123 ILE A CA 1
ATOM 943 C C . ILE A 1 123 ? 2.291 -5.757 -3.958 1.00 97.25 123 ILE A C 1
ATOM 945 O O . ILE A 1 123 ? 3.230 -5.434 -4.686 1.00 97.25 123 ILE A O 1
ATOM 949 N N . LYS A 1 124 ? 2.493 -6.200 -2.709 1.00 95.81 124 LYS A N 1
ATOM 950 C CA . LYS A 1 124 ? 3.832 -6.321 -2.103 1.00 95.81 124 LYS A CA 1
ATOM 951 C C . LYS A 1 124 ? 4.759 -7.214 -2.926 1.00 95.81 124 LYS A C 1
ATOM 953 O O . LYS A 1 124 ? 5.932 -6.890 -3.082 1.00 95.81 124 LYS A O 1
ATOM 958 N N . ALA A 1 125 ? 4.247 -8.314 -3.480 1.00 94.25 125 ALA A N 1
ATOM 959 C CA . ALA A 1 125 ? 5.029 -9.194 -4.341 1.00 94.25 125 ALA A CA 1
ATOM 960 C C . ALA A 1 125 ? 5.501 -8.488 -5.624 1.00 94.25 125 ALA A C 1
ATOM 962 O O . ALA A 1 125 ? 6.646 -8.692 -6.024 1.00 94.25 125 ALA A O 1
ATOM 963 N N . LYS A 1 126 ? 4.678 -7.623 -6.238 1.00 94.44 126 LYS A N 1
ATOM 964 C CA . LYS A 1 126 ? 5.101 -6.803 -7.390 1.00 94.44 126 LYS A CA 1
ATOM 965 C C . LYS A 1 126 ? 6.158 -5.766 -6.995 1.00 94.44 126 LYS A C 1
ATOM 967 O O . LYS A 1 126 ? 7.119 -5.575 -7.729 1.00 94.44 126 LYS A O 1
ATOM 972 N N . LEU A 1 127 ? 6.035 -5.170 -5.808 1.00 94.50 127 LEU A N 1
ATOM 973 C CA . LEU A 1 127 ? 6.966 -4.155 -5.292 1.00 94.50 127 LEU A CA 1
ATOM 974 C C . LEU A 1 127 ? 8.329 -4.703 -4.832 1.00 94.50 127 LEU A C 1
ATOM 976 O O . LEU A 1 127 ? 9.228 -3.917 -4.532 1.00 94.50 127 LEU A O 1
ATOM 980 N N . ARG A 1 128 ? 8.518 -6.031 -4.813 1.00 91.88 128 ARG A N 1
ATOM 981 C CA . ARG A 1 128 ? 9.848 -6.660 -4.671 1.00 91.88 128 ARG A CA 1
ATOM 982 C C . ARG A 1 128 ? 10.758 -6.405 -5.869 1.00 91.88 128 ARG A C 1
ATOM 984 O O . ARG A 1 128 ? 11.955 -6.659 -5.779 1.00 91.88 128 ARG A O 1
ATOM 991 N N . TYR A 1 129 ? 10.193 -5.930 -6.971 1.00 92.62 129 TYR A N 1
ATOM 992 C CA . TYR A 1 129 ? 10.915 -5.522 -8.161 1.00 92.62 129 TYR A CA 1
ATOM 993 C C . TYR A 1 129 ? 10.726 -4.021 -8.369 1.00 92.62 129 TYR A C 1
ATOM 995 O O . TYR A 1 129 ? 9.709 -3.442 -7.975 1.00 92.62 129 TYR A O 1
ATOM 1003 N N . ARG A 1 130 ? 11.714 -3.379 -8.984 1.00 90.19 130 ARG A N 1
ATOM 1004 C CA . ARG A 1 130 ? 11.651 -1.972 -9.366 1.00 90.19 130 ARG A CA 1
ATOM 1005 C C . ARG A 1 130 ? 10.507 -1.784 -10.350 1.00 90.19 130 ARG A C 1
ATOM 1007 O O . ARG A 1 130 ? 10.481 -2.412 -11.406 1.00 90.19 130 ARG A O 1
ATOM 1014 N N . VAL A 1 131 ? 9.573 -0.904 -10.011 1.00 91.00 131 VAL A N 1
ATOM 1015 C CA . VAL A 1 131 ? 8.492 -0.509 -10.923 1.00 91.00 131 VAL A CA 1
ATOM 1016 C C . VAL A 1 131 ? 8.782 0.848 -11.578 1.00 91.00 131 VAL A C 1
ATOM 1018 O O . VAL A 1 131 ? 8.140 1.216 -12.555 1.00 91.00 131 VAL A O 1
ATOM 1021 N N . PHE A 1 132 ? 9.809 1.560 -11.109 1.00 88.31 132 PHE A N 1
ATOM 1022 C CA . PHE A 1 132 ? 10.294 2.812 -11.692 1.00 88.31 132 PHE A CA 1
ATOM 1023 C C . PHE A 1 132 ? 11.672 2.640 -12.368 1.00 88.31 132 PHE A C 1
ATOM 1025 O O . PHE A 1 132 ? 12.421 1.733 -11.992 1.00 88.31 132 PHE A O 1
ATOM 1032 N N . PRO A 1 133 ? 12.028 3.505 -13.343 1.00 84.12 133 PRO A N 1
ATOM 1033 C CA . PRO A 1 133 ? 13.370 3.562 -13.934 1.00 84.12 133 PRO A CA 1
ATOM 1034 C C . PRO A 1 133 ? 14.487 3.742 -12.885 1.00 84.12 133 PRO A C 1
ATOM 1036 O O . PRO A 1 133 ? 14.205 4.213 -11.781 1.00 84.12 133 PRO A O 1
ATOM 1039 N N . PRO A 1 134 ? 15.757 3.437 -13.217 1.00 80.81 134 PRO A N 1
ATOM 1040 C CA . PRO A 1 134 ? 16.263 3.032 -14.539 1.00 80.81 134 PRO A CA 1
ATOM 1041 C C . PRO A 1 134 ? 16.095 1.541 -14.878 1.00 80.81 134 PRO A C 1
ATOM 1043 O O . PRO A 1 134 ? 16.117 1.182 -16.048 1.00 80.81 134 PRO A O 1
ATOM 1046 N N . GLU A 1 135 ? 15.879 0.677 -13.888 1.00 85.12 135 GLU A N 1
ATOM 1047 C CA . GLU A 1 135 ? 15.937 -0.783 -14.055 1.00 85.12 135 GLU A CA 1
ATOM 1048 C C . GLU A 1 135 ? 14.589 -1.448 -13.743 1.00 85.12 135 GLU A C 1
ATOM 1050 O O . GLU A 1 135 ? 14.463 -2.214 -12.788 1.00 85.12 135 GLU A O 1
ATOM 1055 N N . ILE A 1 136 ? 13.547 -1.140 -14.519 1.00 87.88 136 ILE A N 1
ATOM 1056 C CA . ILE A 1 136 ? 12.219 -1.739 -14.308 1.00 87.88 136 ILE A CA 1
ATOM 1057 C C . ILE A 1 136 ? 12.317 -3.272 -14.390 1.00 87.88 136 ILE A C 1
ATOM 1059 O O . ILE A 1 136 ? 12.870 -3.821 -15.338 1.00 87.88 136 ILE A O 1
ATOM 1063 N N . GLY A 1 137 ? 11.757 -3.961 -13.395 1.00 87.81 137 GLY A N 1
ATOM 1064 C CA . GLY A 1 137 ? 11.767 -5.420 -13.282 1.00 87.81 137 GLY A CA 1
ATOM 1065 C C . GLY A 1 137 ? 12.983 -6.003 -12.559 1.00 87.81 137 GLY A C 1
ATOM 1066 O O . GLY A 1 137 ? 12.942 -7.174 -12.186 1.00 87.81 137 GLY A O 1
ATOM 1067 N N . ALA A 1 138 ? 14.033 -5.218 -12.290 1.00 89.75 138 ALA A N 1
ATOM 1068 C CA . ALA A 1 138 ? 15.139 -5.676 -11.453 1.00 89.75 138 ALA A CA 1
ATOM 1069 C C . ALA A 1 138 ? 14.685 -5.845 -9.992 1.00 89.75 138 ALA A C 1
ATOM 1071 O O . ALA A 1 138 ? 13.793 -5.118 -9.544 1.00 89.75 138 ALA A O 1
ATOM 1072 N N . PRO A 1 139 ? 15.271 -6.774 -9.217 1.00 90.62 139 PRO A N 1
ATOM 1073 C CA . PRO A 1 139 ? 15.002 -6.871 -7.787 1.00 90.62 139 PRO A CA 1
ATOM 1074 C C . PRO A 1 139 ? 15.217 -5.527 -7.081 1.00 90.62 139 PRO A C 1
ATOM 1076 O O . PRO A 1 139 ? 16.220 -4.848 -7.296 1.00 90.62 139 PRO A O 1
ATOM 1079 N N . TYR A 1 140 ? 14.277 -5.148 -6.220 1.00 88.44 140 TYR A N 1
ATOM 1080 C CA . TYR A 1 140 ? 14.378 -3.950 -5.402 1.00 88.44 140 TYR A CA 1
ATOM 1081 C C . TYR A 1 140 ? 14.783 -4.316 -3.977 1.00 88.44 140 TYR A C 1
ATOM 1083 O O . TYR A 1 140 ? 14.022 -4.938 -3.232 1.00 88.44 140 TYR A O 1
ATOM 1091 N N . ALA A 1 141 ? 15.989 -3.909 -3.590 1.00 86.12 141 ALA A N 1
ATOM 1092 C CA . ALA A 1 141 ? 16.452 -3.998 -2.216 1.00 86.12 141 ALA A CA 1
ATOM 1093 C C . ALA A 1 141 ? 16.042 -2.724 -1.471 1.00 86.12 141 ALA A C 1
ATOM 1095 O O . ALA A 1 141 ? 16.721 -1.705 -1.558 1.00 86.12 141 ALA A O 1
ATOM 1096 N N . ALA A 1 142 ? 14.923 -2.789 -0.745 1.00 83.06 142 ALA A N 1
ATOM 1097 C CA . ALA A 1 142 ? 14.502 -1.690 0.115 1.00 83.06 142 ALA A CA 1
ATOM 1098 C C . ALA A 1 142 ? 15.625 -1.332 1.113 1.00 83.06 142 ALA A C 1
ATOM 1100 O O . ALA A 1 142 ? 16.220 -2.249 1.699 1.00 83.06 142 ALA A O 1
ATOM 1101 N N . PRO A 1 143 ? 15.900 -0.036 1.347 1.00 81.88 143 PRO A N 1
ATOM 1102 C CA . PRO A 1 143 ? 16.934 0.377 2.287 1.00 81.88 143 PRO A CA 1
ATOM 1103 C C . PRO A 1 143 ? 16.712 -0.206 3.689 1.00 81.88 143 PRO A C 1
ATOM 1105 O O . PRO A 1 143 ? 15.573 -0.400 4.131 1.00 81.88 143 PRO A O 1
ATOM 1108 N N . LYS A 1 144 ? 17.796 -0.488 4.422 1.00 81.56 144 LYS A N 1
ATOM 1109 C CA . LYS A 1 144 ? 17.722 -1.139 5.747 1.00 81.56 144 LYS A CA 1
ATOM 1110 C C . LYS A 1 144 ? 16.886 -0.332 6.734 1.00 81.56 144 LYS A C 1
ATOM 1112 O O . LYS A 1 144 ? 16.169 -0.904 7.545 1.00 81.56 144 LYS A O 1
ATOM 1117 N N . GLU A 1 145 ? 16.959 0.984 6.649 1.00 80.81 145 GLU A N 1
ATOM 1118 C CA . GLU A 1 145 ? 16.233 1.946 7.465 1.00 80.81 145 GLU A CA 1
ATOM 1119 C C . GLU A 1 145 ? 14.730 1.839 7.216 1.00 80.81 145 GLU A C 1
ATOM 1121 O O . GLU A 1 145 ? 13.962 1.774 8.174 1.00 80.81 145 GLU A O 1
ATOM 1126 N N . LEU A 1 146 ? 14.316 1.715 5.949 1.00 81.81 146 LEU A N 1
ATOM 1127 C CA . LEU A 1 146 ? 12.924 1.446 5.600 1.00 81.81 146 LEU A CA 1
ATOM 1128 C C . LEU A 1 146 ? 12.485 0.086 6.154 1.00 81.81 146 LEU A C 1
ATOM 1130 O O . LEU A 1 146 ? 11.440 -0.021 6.786 1.00 81.81 146 LEU A O 1
ATOM 1134 N N . LEU A 1 147 ? 13.296 -0.959 5.994 1.00 83.56 147 LEU A N 1
ATOM 1135 C CA . LEU A 1 147 ? 12.969 -2.272 6.555 1.00 83.56 147 LEU A CA 1
ATOM 1136 C C . LEU A 1 147 ? 12.848 -2.238 8.085 1.00 83.56 147 LEU A C 1
ATOM 1138 O O . LEU A 1 147 ? 11.949 -2.866 8.641 1.00 83.56 147 LEU A O 1
ATOM 1142 N N . ASN A 1 148 ? 13.721 -1.503 8.771 1.00 82.88 148 ASN A N 1
ATOM 1143 C CA . ASN A 1 148 ? 13.667 -1.327 10.221 1.00 82.88 148 ASN A CA 1
ATOM 1144 C C . ASN A 1 148 ? 12.402 -0.578 10.636 1.00 82.88 148 ASN A C 1
ATOM 1146 O O . ASN A 1 148 ? 11.726 -0.997 11.571 1.00 82.88 148 ASN A O 1
ATOM 1150 N N . LEU A 1 149 ? 12.045 0.472 9.899 1.00 79.88 149 LEU A N 1
ATOM 1151 C CA . LEU A 1 149 ? 10.820 1.235 10.097 1.00 79.88 149 LEU A CA 1
ATOM 1152 C C . LEU A 1 149 ? 9.570 0.345 9.985 1.00 79.88 149 LEU A C 1
ATOM 1154 O O . LEU A 1 149 ? 8.664 0.444 10.811 1.00 79.88 149 LEU A O 1
ATOM 1158 N N . LEU A 1 150 ? 9.549 -0.571 9.012 1.00 82.44 150 LEU A N 1
ATOM 1159 C CA . LEU A 1 150 ? 8.431 -1.490 8.775 1.00 82.44 150 LEU A CA 1
ATOM 1160 C C . LEU A 1 150 ? 8.401 -2.699 9.732 1.00 82.44 150 LEU A C 1
ATOM 1162 O O . LEU A 1 150 ? 7.328 -3.244 9.988 1.00 82.44 150 LEU A O 1
ATOM 1166 N N . ARG A 1 151 ? 9.535 -3.123 10.311 1.00 73.75 151 ARG A N 1
ATOM 1167 C CA . ARG A 1 151 ? 9.584 -4.249 11.274 1.00 73.75 151 ARG A CA 1
ATOM 1168 C C . ARG A 1 151 ? 8.787 -4.000 12.555 1.00 73.75 151 ARG A C 1
ATOM 1170 O O . ARG A 1 151 ? 8.303 -4.959 13.151 1.00 73.75 151 ARG A O 1
ATOM 1177 N N . TYR A 1 152 ? 8.596 -2.743 12.956 1.00 57.16 152 TYR A N 1
ATOM 1178 C CA . TYR A 1 152 ? 7.827 -2.379 14.154 1.00 57.16 152 TYR A CA 1
ATOM 1179 C C . TYR A 1 152 ? 6.300 -2.542 14.004 1.00 57.16 152 TYR A C 1
A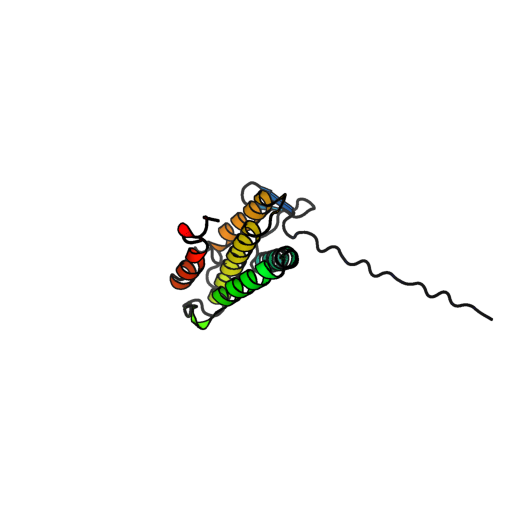TOM 1181 O O . TYR A 1 152 ? 5.550 -2.124 14.878 1.00 57.16 152 TYR A O 1
ATOM 1189 N N . GLN A 1 153 ? 5.813 -3.182 12.933 1.00 54.44 153 GLN A N 1
ATOM 1190 C CA . GLN A 1 153 ? 4.403 -3.578 12.783 1.00 54.44 153 GLN A CA 1
ATOM 1191 C C . GLN A 1 153 ? 3.983 -4.807 13.607 1.00 54.44 153 GLN A C 1
ATOM 1193 O O . GLN A 1 153 ? 2.848 -5.272 13.483 1.00 54.44 153 GLN A O 1
ATOM 1198 N N . SER A 1 154 ? 4.878 -5.360 14.427 1.00 38.72 154 SER A N 1
ATOM 1199 C CA . SER A 1 154 ? 4.501 -6.321 15.464 1.00 38.72 154 SER A CA 1
ATOM 1200 C C . SER A 1 154 ? 4.372 -5.566 16.786 1.00 38.72 154 SER A C 1
ATOM 1202 O O . SER A 1 154 ? 5.355 -4.935 17.182 1.00 38.72 154 SER A O 1
ATOM 1204 N N . PRO A 1 155 ? 3.225 -5.610 17.493 1.00 39.19 155 PRO A N 1
ATOM 1205 C CA . PRO A 1 155 ? 3.201 -5.106 18.857 1.00 39.19 155 PRO A CA 1
ATOM 1206 C C . PRO A 1 155 ? 4.247 -5.883 19.671 1.00 39.19 155 PRO A C 1
ATOM 1208 O O . PRO A 1 155 ? 4.422 -7.087 19.426 1.00 39.19 155 PRO A O 1
ATOM 1211 N N . PRO A 1 156 ? 4.948 -5.242 20.626 1.00 36.97 156 PRO A N 1
ATOM 1212 C CA . PRO A 1 156 ? 5.743 -5.989 21.586 1.00 36.97 156 PRO A CA 1
ATOM 1213 C C . PRO A 1 156 ? 4.849 -7.066 22.236 1.00 36.97 156 PRO A C 1
ATOM 1215 O O . PRO A 1 156 ? 3.656 -6.812 22.445 1.00 36.97 156 PRO A O 1
ATOM 1218 N N . PRO A 1 157 ? 5.386 -8.267 22.526 1.00 41.50 157 PRO A N 1
ATOM 1219 C CA . PRO A 1 157 ? 4.612 -9.401 23.040 1.00 41.50 157 PRO A CA 1
ATOM 1220 C C . PRO A 1 157 ? 3.728 -9.059 24.254 1.00 41.50 157 PRO A C 1
ATOM 1222 O O . PRO A 1 157 ? 2.696 -9.694 24.462 1.00 41.50 157 PRO A O 1
ATOM 1225 N N . ASP A 1 158 ? 4.095 -8.021 25.005 1.00 42.94 158 ASP A N 1
ATOM 1226 C CA . ASP A 1 158 ? 3.464 -7.626 26.263 1.00 42.94 158 ASP A CA 1
ATOM 1227 C C . ASP A 1 158 ? 2.227 -6.722 26.120 1.00 42.94 158 ASP A C 1
ATOM 1229 O O . ASP A 1 158 ? 1.530 -6.492 27.103 1.00 42.94 158 ASP A O 1
ATOM 1233 N N . ALA A 1 159 ? 1.885 -6.249 24.917 1.00 43.25 159 ALA A N 1
ATOM 1234 C CA . ALA A 1 159 ? 0.702 -5.401 24.710 1.00 43.25 159 ALA A CA 1
ATOM 1235 C C . ALA A 1 159 ? -0.620 -6.186 24.539 1.00 43.25 159 ALA A C 1
ATOM 1237 O O . ALA A 1 159 ? -1.667 -5.583 24.318 1.00 43.25 159 ALA A O 1
ATOM 1238 N N . ARG A 1 160 ? -0.597 -7.527 24.629 1.00 44.16 160 ARG A N 1
ATOM 1239 C CA . ARG A 1 160 ? -1.781 -8.404 24.460 1.00 44.16 160 ARG A CA 1
ATOM 1240 C C . ARG A 1 160 ? -2.342 -8.949 25.774 1.00 44.16 160 ARG A C 1
ATOM 1242 O O . ARG A 1 160 ? -2.907 -10.041 25.800 1.00 44.16 160 ARG A O 1
ATOM 1249 N N . LYS A 1 161 ? -2.146 -8.230 26.874 1.00 39.22 161 LYS A N 1
ATOM 1250 C CA . LYS A 1 161 ? -2.816 -8.520 28.141 1.00 39.22 161 LYS A CA 1
ATOM 1251 C C . LYS A 1 161 ? -3.604 -7.290 28.552 1.00 39.22 161 LYS A C 1
ATOM 1253 O O . LYS A 1 161 ? -3.011 -6.353 29.069 1.00 39.22 161 LYS A O 1
ATOM 1258 N N . ASN A 1 162 ? -4.898 -7.312 28.253 1.00 37.84 162 ASN A N 1
ATOM 1259 C CA . ASN A 1 162 ? -5.983 -6.718 29.032 1.00 37.84 162 ASN A CA 1
ATOM 1260 C C . ASN A 1 162 ? -7.268 -7.441 28.640 1.00 37.84 162 ASN A C 1
ATOM 1262 O O . ASN A 1 162 ? -7.559 -7.469 27.424 1.00 37.84 162 ASN A O 1
#

Secondary structure (DSSP, 8-state):
------------------S--EEETTEEE-TT-PEE---HHHHHHHHHHHHHHHHTT--HHHHHHHHHHHHHHH-GGGS---TTHHHHHHHHHHHHHHHHHHHHHHHS--TTHHHHHHHHHHHHHHHTB--SSSSTTSB----HHHHHHHHTTSPPGGGG--

=== Feature glossary ===
Key to the feature types in this record:

Secondary structure (8-state, DSSP). Secondary structure is the local, repeating backbone conformation. DSSP classifies it into eight states by reading the hydrogen-bond network: three helix types (H, G, I), two β types (E, B), two non-regular types (T, S), and unstructured coil (-).

Backbone torsions (φ/ψ). Backbone dihedral angles. Every residue except chain termini has a φ (preceding-C → N → Cα → C) and a ψ (N → Cα → C → next-N). They are reported in degrees following the IUPAC sign convention. Secondary structure is essentially a statement about which (φ, ψ) basin each residue occupies.

Predicted aligned error. Predicted Aligned Error (PAE) is an AlphaFold confidence matrix: entry (i, j) is the expected error in the position of residue j, in ångströms, when the prediction is superimposed on the true structure at residue i. Low PAE within a block of residues means that block is internally rigid and well-predicted; high PAE between two blocks means their relative placement is uncertain even if each block individually is confident.

B-factor. B-factor (Debye–Waller factor) reflects atomic displacement in the crystal lattice. It is an experimental observable (units Å²), not a prediction; low values mean the atom is pinned down, high values mean it moves or is heterogeneous across the crystal.

Secondary structure (3-state, P-SEA). Three-state secondary structure (P-SEA) collapses the eight DSSP classes into helix (a), strand (b), and coil (c). P-SEA assigns these from Cα geometry alone — distances and angles — without requiring backbone oxygens, so it works on any Cα trace.

Sequence. Primary structure: the covalent order of the twenty standard amino acids along the backbone. Two proteins with the same sequence will (almost always) fold to the same structure; two with 30% identity often share a fold but not the details.

pLDDT. pLDDT is the predicted lDDT-Cα score: AlphaFold's confidence that the local environment of each residue (all inter-atomic distances within 15 Å) is correctly placed. It is a per-residue number between 0 and 100, with higher meaning more reliable.

InterPro / GO / CATH / organism. Functional annotations link the protein to curated databases. InterPro entries identify conserved domains and families by matching the sequence against member-database signatures (Pfam, PROSITE, CDD, …). Gene Ontology (GO) terms describe molecular function, biological process, and cellular component in a controlled vocabulary. CATH places the structure in a hierarchical fold classification (Class/Architecture/Topology/Homologous-superfamily). The organism is the source species.

Contact-map, Ramachandran, and PAE plots. Three diagnostic plots accompany the record. The Cα contact map visualizes the tertiary structure as a 2D adjacency matrix (8 Å cutoff, sequence-local contacts suppressed). The Ramachandran plot shows the distribution of backbone (φ, ψ) torsions, with points in the α and β basins reflecting secondary structure content. The PAE plot shows AlphaFold's inter-residue confidence as a color matrix.

mmCIF coordinates. The mmCIF table is the protein's shape written out atom by atom. For each backbone N, Cα, C, and carbonyl O, it records an (x, y, z) coordinate triple in Å plus the residue type, chain letter, and residue number.

Radius of gyration, Cα contacts, bounding box. Three whole-structure scalars: the radius of gyration (RMS distance of Cα from centroid, in Å), the count of Cα–Cα contacts (pairs closer than 8 Å and separated by more than four residues in sequence — i.e. tertiary, not local, contacts), and the bounding-box dimensions. Together they distinguish compact globular folds from extended fibres or disordered chains.

Foldseek 3Di. The Foldseek 3Di string encodes local tertiary geometry as a 20-letter alphabet — one character per residue — derived from the relative positions of nearby Cα atoms. Unlike the amino-acid sequence, 3Di is a direct function of the 3D structure, so two proteins with the same fold have similar 3Di strings even at low sequence identity.

Rendered structure images. Six rendered views show the 3D structure from the faces of a cube — i.e. along ±x, ±y, ±z. Rendering representation is drawn randomly per protein from cartoon (secondary-structure ribbons), sticks (backbone bonds), or molecular surface; coloring is either N→C rainbow (blue at the N-terminus through red at the C-terminus) or one color per chain.

Nearest PDB structures. The Foldseek neighbor list gives the closest experimentally determined structures in the PDB, ranked by structural alignment. TM-score near 1 means near-identical fold; near 0.3 means only rough topology match. This is how one finds what a novel AlphaFold prediction most resembles in the solved-structure universe.

Solvent-accessible surface area. SASA measures how much of the protein is reachable by solvent. It is computed by rolling a water-sized probe over the atomic surface and summing the exposed area (Å²). Per-residue SASA distinguishes core (buried, low SASA) from surface (exposed, high SASA) residues; total SASA is a whole-molecule size measure.